Protein AF-A0A955TPC7-F1 (afdb_monomer_lite)

Secondary structure (DSSP, 8-state):
-EEEEEEE-SS-EEEEEEE-----SSS----EEEEEEEEE-TTEEEEEEEEETTTEEPPPEEEEE-SHHHHHHHHHHHHHHHHHHHHHT------

Sequence (95 aa):
MRILVLNSGSSSLKFQLTEYPSATLGDQADSTTIVQGIVTDIGKEASLKIRVPPDSLSPSTRSDIQNHGQAVAWIWEILGRCVSQQANGVLPLEA

Foldseek 3Di:
DKDKDWDDDPFKIKIWIWDDDDDDDDDCPDIHTQKIWMWGRALHFIWIWMDGPDDDTDDIDTDNHRDVVSVVVVVVVVVVVSVVCVVVVDDDPDD

Radius of gyration: 14.73 Å; chains: 1; bounding box: 43×22×36 Å

pLDDT: mean 82.7, std 17.71, range [40.12, 98.12]

Structure (mmCIF, N/CA/C/O backbone):
data_AF-A0A955TPC7-F1
#
_entry.id   AF-A0A955TPC7-F1
#
loop_
_atom_site.group_PDB
_atom_site.id
_atom_site.type_symbol
_atom_site.label_atom_id
_atom_site.label_alt_id
_atom_site.label_comp_id
_atom_site.label_asym_id
_atom_site.label_entity_id
_atom_site.label_seq_id
_atom_site.pdbx_PDB_ins_code
_atom_site.Cartn_x
_atom_site.Cartn_y
_atom_site.Cartn_z
_atom_site.occupancy
_atom_site.B_iso_or_equiv
_atom_site.auth_seq_id
_atom_site.auth_comp_id
_atom_site.auth_asym_id
_atom_site.auth_atom_id
_atom_site.pdbx_PDB_model_num
ATOM 1 N N . MET A 1 1 ? 13.449 -7.310 -13.091 1.00 88.88 1 MET A N 1
ATOM 2 C CA . MET A 1 1 ? 12.868 -7.921 -11.867 1.00 88.88 1 MET A CA 1
ATOM 3 C C . MET A 1 1 ? 11.982 -6.898 -11.165 1.00 88.88 1 MET A C 1
ATOM 5 O O . MET A 1 1 ? 12.305 -5.724 -11.223 1.00 88.88 1 MET A O 1
ATOM 9 N N . ARG A 1 2 ? 10.894 -7.300 -10.495 1.00 90.62 2 ARG A N 1
ATOM 10 C CA . ARG A 1 2 ? 10.070 -6.385 -9.681 1.00 90.62 2 ARG A CA 1
ATOM 11 C C . ARG A 1 2 ? 10.093 -6.810 -8.220 1.00 90.62 2 ARG A C 1
ATOM 13 O O . ARG A 1 2 ? 9.969 -7.999 -7.941 1.00 90.62 2 ARG A O 1
ATOM 20 N N . ILE A 1 3 ? 10.254 -5.850 -7.316 1.00 92.69 3 ILE A N 1
ATOM 21 C CA . ILE A 1 3 ? 10.307 -6.076 -5.869 1.00 92.69 3 ILE A CA 1
ATOM 22 C C . ILE A 1 3 ? 9.204 -5.255 -5.202 1.00 92.69 3 ILE A C 1
ATOM 24 O O . ILE A 1 3 ? 9.140 -4.041 -5.393 1.00 92.69 3 ILE A O 1
ATOM 28 N N . LEU A 1 4 ? 8.355 -5.919 -4.414 1.00 95.31 4 LEU A N 1
ATOM 29 C CA . LEU A 1 4 ? 7.376 -5.277 -3.537 1.00 95.31 4 LEU A CA 1
ATOM 30 C C . LEU A 1 4 ? 7.949 -5.1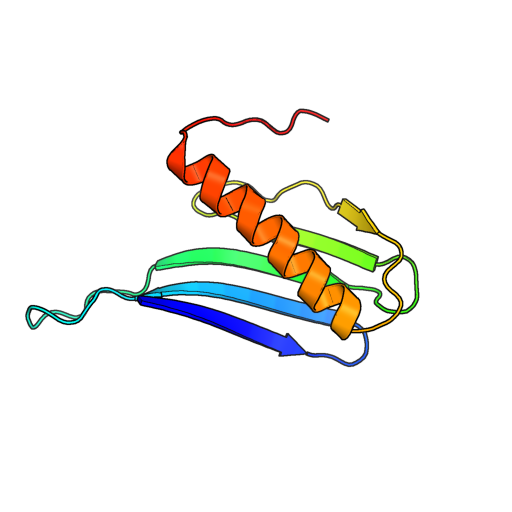93 -2.120 1.00 95.31 4 LEU A C 1
ATOM 32 O O . LEU A 1 4 ? 8.227 -6.215 -1.496 1.00 95.31 4 LEU A O 1
ATOM 36 N N . VAL A 1 5 ? 8.096 -3.977 -1.609 1.00 96.12 5 VAL A N 1
ATOM 37 C CA . VAL A 1 5 ? 8.510 -3.706 -0.231 1.00 96.12 5 VAL A CA 1
ATOM 38 C C . VAL A 1 5 ? 7.275 -3.372 0.593 1.00 96.12 5 VAL A C 1
ATOM 40 O O . VAL A 1 5 ? 6.471 -2.535 0.185 1.00 96.12 5 VAL A O 1
ATOM 43 N N . LEU A 1 6 ? 7.145 -4.001 1.761 1.00 97.50 6 LEU A N 1
ATOM 44 C CA . LEU A 1 6 ? 6.080 -3.753 2.731 1.00 97.50 6 LEU A CA 1
ATOM 45 C C . LEU A 1 6 ? 6.691 -3.286 4.055 1.00 97.50 6 LEU A C 1
ATOM 47 O O . LEU A 1 6 ? 7.604 -3.920 4.580 1.00 97.50 6 LEU A O 1
ATOM 51 N N . ASN A 1 7 ? 6.169 -2.195 4.611 1.00 98.06 7 ASN A N 1
ATOM 52 C CA . ASN A 1 7 ? 6.512 -1.720 5.949 1.00 98.06 7 ASN A CA 1
ATOM 53 C C . ASN A 1 7 ? 5.241 -1.680 6.801 1.00 98.06 7 ASN A C 1
ATOM 55 O O . ASN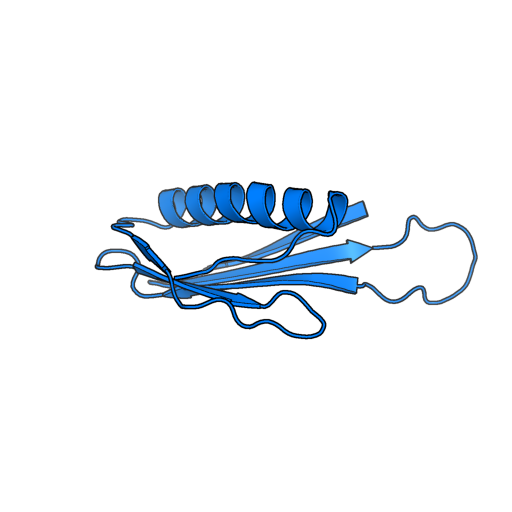 A 1 7 ? 4.347 -0.859 6.574 1.00 98.06 7 ASN A O 1
ATOM 59 N N . SER A 1 8 ? 5.170 -2.608 7.754 1.00 97.56 8 SER A N 1
ATOM 60 C CA . SER A 1 8 ? 4.007 -2.835 8.604 1.00 97.56 8 SER A CA 1
ATOM 61 C C . SER A 1 8 ? 4.139 -2.077 9.923 1.00 97.56 8 SER A C 1
ATOM 63 O O . SER A 1 8 ? 4.992 -2.399 10.747 1.00 97.56 8 SER A O 1
ATOM 65 N N . GLY A 1 9 ? 3.263 -1.095 10.137 1.00 96.69 9 GLY A N 1
ATOM 66 C CA . GLY A 1 9 ? 3.034 -0.470 11.439 1.00 96.69 9 GLY A CA 1
ATOM 67 C C . GLY A 1 9 ? 1.957 -1.207 12.243 1.00 96.69 9 GLY A C 1
ATOM 68 O O . GLY A 1 9 ? 1.402 -2.204 11.786 1.00 96.69 9 GLY A O 1
ATOM 69 N N . SER A 1 10 ? 1.607 -0.694 13.426 1.00 95.12 10 SER A N 1
ATOM 70 C CA . SER A 1 10 ? 0.566 -1.288 14.287 1.00 95.12 10 SER A CA 1
ATOM 71 C C . SER A 1 10 ? -0.848 -1.201 13.694 1.00 95.12 10 SER A C 1
ATOM 73 O O . SER A 1 10 ? -1.634 -2.124 13.865 1.00 95.12 10 SER A O 1
ATOM 75 N N . SER A 1 11 ? -1.162 -0.124 12.971 1.00 96.44 11 SER A N 1
ATOM 76 C CA . SER A 1 11 ? -2.463 0.108 12.311 1.00 96.44 11 SER A CA 1
ATOM 77 C C . SER A 1 11 ? -2.324 0.659 10.886 1.00 96.44 11 SER A C 1
ATOM 79 O O . SER A 1 11 ? -3.246 1.262 10.336 1.00 96.44 11 SER A O 1
ATOM 81 N N . SER A 1 12 ? -1.143 0.494 10.287 1.00 97.50 12 SER A N 1
ATOM 82 C CA . SER A 1 12 ? -0.857 0.956 8.930 1.00 97.50 12 SER A CA 1
ATOM 83 C C . SER A 1 12 ? 0.055 -0.006 8.184 1.00 97.50 12 SER A C 1
ATOM 85 O O . SER A 1 12 ? 0.787 -0.788 8.793 1.00 97.50 12 SER A O 1
ATOM 87 N N . LEU A 1 13 ? 0.026 0.078 6.858 1.00 98.12 13 LEU A N 1
ATOM 88 C CA . LEU A 1 13 ? 0.876 -0.697 5.967 1.00 98.12 13 LEU A CA 1
ATOM 89 C C . LEU A 1 13 ? 1.307 0.183 4.793 1.00 98.12 13 LEU A C 1
ATOM 91 O O . LEU A 1 13 ? 0.493 0.547 3.946 1.00 98.12 13 LEU A O 1
ATOM 95 N N . LYS A 1 14 ? 2.589 0.550 4.753 1.00 98.06 14 LYS A N 1
ATOM 96 C CA . LYS A 1 14 ? 3.190 1.247 3.609 1.00 98.06 14 LYS A CA 1
ATOM 97 C C . LYS A 1 14 ? 3.697 0.220 2.610 1.00 98.06 14 LYS A C 1
ATOM 99 O O . LYS A 1 14 ? 4.219 -0.819 3.015 1.00 98.06 14 LYS A O 1
ATOM 104 N N . PHE A 1 15 ? 3.597 0.534 1.326 1.00 96.88 15 PHE A N 1
ATOM 105 C CA . PHE A 1 15 ? 4.090 -0.340 0.272 1.00 96.88 15 PHE A CA 1
ATOM 106 C C . PHE A 1 15 ? 4.719 0.432 -0.883 1.00 96.88 15 PHE A C 1
ATOM 108 O O . PHE A 1 15 ? 4.337 1.567 -1.170 1.00 96.88 15 PHE A O 1
ATOM 115 N N . GLN A 1 16 ? 5.671 -0.210 -1.555 1.00 95.50 16 GLN A N 1
ATOM 116 C CA . GLN A 1 16 ? 6.318 0.299 -2.759 1.00 95.50 16 GLN A CA 1
ATOM 117 C C . GLN A 1 16 ? 6.678 -0.865 -3.683 1.00 95.50 16 GLN A C 1
ATOM 119 O O . GLN A 1 16 ? 7.345 -1.807 -3.261 1.00 95.50 16 GLN A O 1
ATOM 124 N N . LEU A 1 17 ? 6.250 -0.792 -4.941 1.00 94.69 17 LEU A N 1
ATOM 125 C CA . LEU A 1 17 ? 6.650 -1.705 -6.004 1.00 94.69 17 LEU A CA 1
ATOM 126 C C . LEU A 1 17 ? 7.697 -1.016 -6.881 1.00 94.69 17 LEU A C 1
ATOM 128 O O . LEU A 1 17 ? 7.426 0.025 -7.484 1.00 94.69 17 LEU A O 1
ATOM 132 N N . THR A 1 18 ? 8.874 -1.621 -6.975 1.00 92.62 18 THR A N 1
ATOM 133 C CA . THR A 1 18 ? 10.013 -1.083 -7.720 1.00 92.62 18 THR A CA 1
ATOM 134 C C . THR A 1 18 ? 10.469 -2.072 -8.785 1.00 92.62 18 THR A C 1
ATOM 136 O O . THR A 1 18 ? 10.607 -3.270 -8.526 1.00 92.62 18 THR A O 1
ATOM 139 N N . GLU A 1 19 ? 10.703 -1.569 -9.994 1.00 90.94 19 GLU A N 1
ATOM 140 C CA . GLU A 1 19 ? 11.343 -2.300 -11.078 1.00 90.94 19 GLU A CA 1
ATOM 141 C C . GLU A 1 19 ? 12.856 -2.125 -10.999 1.00 90.94 19 GLU A C 1
ATOM 143 O O . GLU A 1 19 ? 13.373 -1.011 -10.930 1.00 90.94 19 GLU A O 1
ATOM 148 N N . TYR A 1 20 ? 13.554 -3.252 -11.013 1.00 87.62 20 TYR A N 1
ATOM 149 C CA . TYR A 1 20 ? 14.996 -3.327 -11.130 1.00 87.62 20 TYR A CA 1
ATOM 150 C C . TYR A 1 20 ? 15.346 -3.872 -12.515 1.00 87.62 20 TYR A C 1
ATOM 152 O O . TYR A 1 20 ? 14.818 -4.927 -12.905 1.00 87.62 20 TYR A O 1
ATOM 160 N N . PRO A 1 21 ? 16.239 -3.205 -13.252 1.00 82.31 21 PRO A N 1
ATOM 161 C CA . PRO A 1 21 ? 16.726 -3.703 -14.528 1.00 82.31 21 PRO A CA 1
ATOM 162 C C . PRO A 1 21 ? 17.420 -5.055 -14.328 1.00 82.31 21 PRO A C 1
ATOM 164 O O . PRO A 1 21 ? 18.131 -5.280 -13.347 1.00 82.31 21 PRO A O 1
ATOM 167 N N . SER A 1 22 ? 17.169 -6.000 -15.236 1.00 70.25 22 SER A N 1
ATOM 168 C CA . SER A 1 22 ? 17.890 -7.273 -15.236 1.00 70.25 22 SER A CA 1
ATOM 169 C C . SER A 1 22 ? 19.337 -6.983 -15.623 1.00 70.25 22 SER A C 1
ATOM 171 O O . SER A 1 22 ? 19.579 -6.471 -16.713 1.00 70.25 22 SER A O 1
ATOM 173 N N . ALA A 1 23 ? 20.273 -7.254 -14.712 1.00 65.38 23 ALA A N 1
ATOM 174 C CA . ALA A 1 23 ? 21.683 -6.916 -14.851 1.00 65.38 23 ALA A CA 1
ATOM 175 C C . ALA A 1 23 ? 22.285 -7.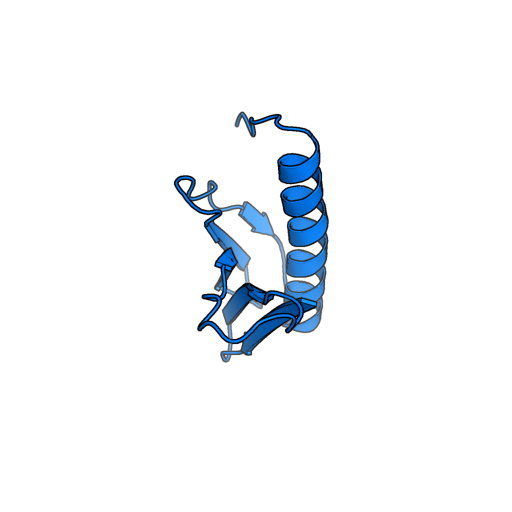516 -16.131 1.00 65.38 23 ALA A C 1
ATOM 177 O O . ALA A 1 23 ? 22.728 -8.660 -16.170 1.00 65.38 23 ALA A O 1
ATOM 178 N N . THR A 1 24 ? 22.319 -6.699 -17.173 1.00 55.91 24 THR A N 1
ATOM 179 C CA . THR A 1 24 ? 23.151 -6.886 -18.350 1.00 55.91 24 THR A CA 1
ATOM 180 C C . THR A 1 24 ? 23.678 -5.502 -18.666 1.00 55.91 24 THR A C 1
ATOM 182 O O . THR A 1 24 ? 22.899 -4.629 -19.025 1.00 55.91 24 THR A O 1
ATOM 185 N N . LEU A 1 25 ? 24.992 -5.344 -18.495 1.00 49.06 25 LEU A N 1
ATOM 186 C CA . LEU A 1 25 ? 25.801 -4.145 -18.737 1.00 49.06 25 LEU A CA 1
ATOM 187 C C . LEU A 1 25 ? 25.831 -3.140 -17.579 1.00 49.06 25 LEU A C 1
ATOM 189 O O . LEU A 1 25 ? 25.045 -2.209 -17.528 1.00 49.06 25 LEU A O 1
ATOM 193 N N . GLY A 1 26 ? 26.785 -3.356 -16.666 1.00 51.78 26 GLY A N 1
ATOM 194 C CA . GLY A 1 26 ? 27.925 -2.450 -16.430 1.00 51.78 26 GLY A CA 1
ATOM 195 C C . GLY A 1 26 ? 27.698 -1.003 -15.986 1.00 51.78 26 GLY A C 1
ATOM 196 O O . GLY A 1 26 ? 28.680 -0.348 -15.657 1.00 51.78 26 GLY A O 1
ATOM 197 N N . ASP A 1 27 ? 26.467 -0.522 -15.941 1.00 52.75 27 ASP A N 1
ATOM 198 C CA . ASP A 1 27 ? 26.121 0.847 -15.592 1.00 52.75 27 ASP A CA 1
ATOM 199 C C . ASP A 1 27 ? 25.096 0.816 -14.458 1.00 52.75 27 ASP A C 1
ATOM 201 O O . ASP A 1 27 ? 24.303 -0.127 -14.358 1.00 52.75 27 ASP A O 1
ATOM 205 N N . GLN A 1 28 ? 25.143 1.797 -13.556 1.00 56.34 28 GLN A N 1
ATOM 206 C CA . GLN A 1 28 ? 24.161 1.946 -12.478 1.00 56.34 28 GLN A CA 1
ATOM 207 C C . GLN A 1 28 ? 22.778 2.181 -13.086 1.00 56.34 28 GLN A C 1
ATOM 209 O O . GLN A 1 28 ? 22.348 3.309 -13.295 1.00 56.34 28 GLN A O 1
ATOM 214 N N . ALA A 1 29 ? 22.082 1.107 -13.424 1.00 60.44 29 ALA A N 1
ATOM 215 C CA . ALA A 1 29 ? 20.744 1.208 -13.950 1.00 60.44 29 ALA A CA 1
ATOM 216 C C . ALA A 1 29 ? 19.805 1.437 -12.754 1.00 60.44 29 ALA A C 1
ATOM 218 O O . ALA A 1 29 ? 19.559 0.534 -11.946 1.00 60.44 29 ALA A O 1
ATOM 219 N N . ASP A 1 30 ? 19.367 2.689 -12.613 1.00 76.44 30 ASP A N 1
ATOM 220 C CA . ASP A 1 30 ? 18.546 3.158 -11.502 1.00 76.44 30 ASP A CA 1
ATOM 221 C C . ASP A 1 30 ? 17.230 2.381 -11.416 1.00 76.44 30 ASP A C 1
ATOM 223 O O . ASP A 1 30 ? 16.569 2.070 -12.413 1.00 76.44 30 ASP A O 1
ATOM 227 N N . SER A 1 31 ? 16.837 2.050 -10.189 1.00 85.19 31 SER A N 1
ATOM 228 C CA . SER A 1 31 ? 15.565 1.389 -9.948 1.00 85.19 31 SER A CA 1
ATOM 229 C C . SER A 1 31 ? 14.412 2.375 -10.150 1.00 85.19 31 SER A C 1
ATOM 231 O O . SER A 1 31 ? 14.480 3.539 -9.760 1.00 85.19 31 SER A O 1
ATOM 233 N N . THR A 1 32 ? 13.330 1.913 -10.774 1.00 88.88 32 THR A N 1
ATOM 234 C CA . THR A 1 32 ? 12.165 2.759 -11.068 1.00 88.88 32 THR A CA 1
ATOM 235 C C . THR A 1 32 ? 10.997 2.366 -10.177 1.00 88.88 32 THR A C 1
ATOM 237 O O . THR A 1 32 ? 10.537 1.224 -10.196 1.00 88.88 32 THR A O 1
ATOM 240 N N . THR A 1 33 ? 10.485 3.305 -9.381 1.00 90.75 33 THR A N 1
ATOM 241 C CA . THR A 1 33 ? 9.248 3.084 -8.621 1.00 90.75 33 THR A CA 1
ATOM 242 C C . THR A 1 33 ? 8.055 3.056 -9.570 1.00 90.75 33 THR A C 1
ATOM 244 O O . THR A 1 33 ? 7.762 4.048 -10.231 1.00 90.75 33 THR A O 1
ATOM 247 N N . ILE A 1 34 ? 7.348 1.927 -9.601 1.00 91.50 34 ILE A N 1
ATOM 248 C CA . ILE A 1 34 ? 6.131 1.737 -10.399 1.00 91.50 34 ILE A CA 1
ATOM 249 C C . ILE A 1 34 ? 4.932 2.331 -9.656 1.00 91.50 34 ILE A C 1
ATOM 251 O O . ILE A 1 34 ? 4.122 3.056 -10.222 1.00 91.50 34 ILE A O 1
ATOM 255 N N . VAL A 1 35 ? 4.810 2.014 -8.367 1.00 92.62 35 VAL A N 1
ATOM 256 C CA . VAL A 1 35 ? 3.682 2.436 -7.534 1.00 92.62 35 VAL A CA 1
ATOM 257 C C . VAL A 1 35 ? 4.074 2.393 -6.067 1.00 92.62 35 VAL A C 1
ATOM 259 O O . VAL A 1 35 ? 4.835 1.529 -5.634 1.00 92.62 35 VAL A O 1
ATOM 262 N N . GLN A 1 36 ? 3.544 3.326 -5.291 1.00 94.31 36 GLN A N 1
ATOM 263 C CA . GLN A 1 36 ? 3.713 3.355 -3.845 1.00 94.31 36 GLN A CA 1
ATOM 264 C C . GLN A 1 36 ? 2.423 3.792 -3.166 1.00 94.31 36 GLN A C 1
ATOM 266 O O . GLN A 1 36 ? 1.598 4.482 -3.764 1.00 94.31 36 GLN A O 1
ATOM 271 N N . GLY A 1 37 ? 2.257 3.435 -1.901 1.00 94.75 37 GLY A N 1
ATOM 272 C CA . GLY A 1 37 ? 1.069 3.819 -1.165 1.00 94.75 37 GLY A CA 1
ATOM 273 C C . GLY A 1 37 ? 1.118 3.483 0.312 1.00 94.75 37 GLY A C 1
ATOM 274 O O . GLY A 1 37 ? 2.115 2.994 0.850 1.00 94.75 37 GLY A O 1
ATOM 275 N N . ILE A 1 38 ? 0.012 3.793 0.974 1.00 96.94 38 ILE A N 1
ATOM 276 C CA . ILE A 1 38 ? -0.193 3.528 2.390 1.00 96.94 38 ILE A CA 1
ATOM 277 C C . ILE A 1 38 ? -1.651 3.169 2.651 1.00 96.94 38 ILE A C 1
ATOM 279 O O . ILE A 1 38 ? -2.554 3.878 2.208 1.00 96.94 38 ILE A O 1
ATOM 283 N N . VAL A 1 39 ? -1.851 2.090 3.403 1.00 97.19 39 VAL A N 1
ATOM 284 C CA . VAL A 1 39 ? -3.104 1.781 4.092 1.00 97.19 39 VAL A CA 1
ATOM 285 C C . VAL A 1 39 ? -2.996 2.327 5.515 1.00 97.19 39 VAL A C 1
ATOM 287 O O . VAL A 1 39 ? -2.031 2.014 6.218 1.00 97.19 39 VAL A O 1
ATOM 290 N N . THR A 1 40 ? -3.953 3.143 5.945 1.00 97.44 40 THR A N 1
ATOM 291 C CA . THR A 1 40 ? -4.090 3.620 7.331 1.00 97.44 40 THR A CA 1
ATOM 292 C C . THR A 1 40 ? -5.382 3.111 7.948 1.00 97.44 40 THR A C 1
ATOM 294 O O . THR A 1 40 ? -6.260 2.636 7.234 1.00 97.44 40 THR A O 1
ATOM 297 N N . ASP A 1 41 ? -5.490 3.219 9.273 1.00 96.81 41 ASP A N 1
ATOM 298 C CA . ASP A 1 41 ? -6.715 2.934 10.029 1.00 96.81 41 ASP A CA 1
ATOM 299 C C . ASP A 1 41 ? -7.199 1.473 9.915 1.00 96.81 41 ASP A C 1
ATOM 301 O O . ASP A 1 41 ? -8.393 1.186 9.969 1.00 96.81 41 ASP A O 1
ATOM 305 N N . ILE A 1 42 ? -6.251 0.531 9.811 1.00 97.12 42 ILE A N 1
ATOM 306 C CA . ILE A 1 42 ? -6.521 -0.917 9.860 1.00 97.12 42 ILE A CA 1
ATOM 307 C C . ILE A 1 42 ? -7.157 -1.275 11.214 1.00 97.12 42 ILE A C 1
ATOM 309 O O . ILE A 1 42 ? -6.687 -0.823 12.262 1.00 97.12 42 ILE A O 1
ATOM 313 N N . GLY A 1 43 ? -8.208 -2.098 11.191 1.00 94.88 43 GLY A N 1
ATOM 314 C CA . GLY A 1 43 ? -9.041 -2.422 12.356 1.00 94.88 43 GLY A CA 1
ATOM 315 C C . GLY A 1 43 ? -10.191 -1.433 12.587 1.00 94.88 43 GLY A C 1
ATOM 316 O O . GLY A 1 43 ? -10.896 -1.532 13.589 1.00 94.88 43 GLY A O 1
ATOM 317 N N . LYS A 1 44 ? -10.356 -0.453 11.690 1.00 92.38 44 LYS A N 1
ATOM 318 C CA . LYS A 1 44 ? -11.453 0.524 11.652 1.00 92.38 44 LYS A CA 1
ATOM 319 C C . LYS A 1 44 ? -11.926 0.667 10.196 1.00 92.38 44 LYS A C 1
ATOM 321 O O . LYS A 1 44 ? -11.986 -0.312 9.462 1.00 92.38 44 LYS A O 1
ATOM 326 N N . GLU A 1 45 ? -12.236 1.887 9.766 1.00 93.06 45 GLU A N 1
ATOM 327 C CA . GLU A 1 45 ? -12.456 2.230 8.363 1.00 93.06 45 GLU A CA 1
ATOM 328 C C . GLU A 1 45 ? -11.109 2.540 7.704 1.00 93.06 45 GLU A C 1
ATOM 330 O O . GLU A 1 45 ? -10.592 3.656 7.809 1.00 93.06 45 GLU A O 1
ATOM 335 N N . ALA A 1 46 ? -10.517 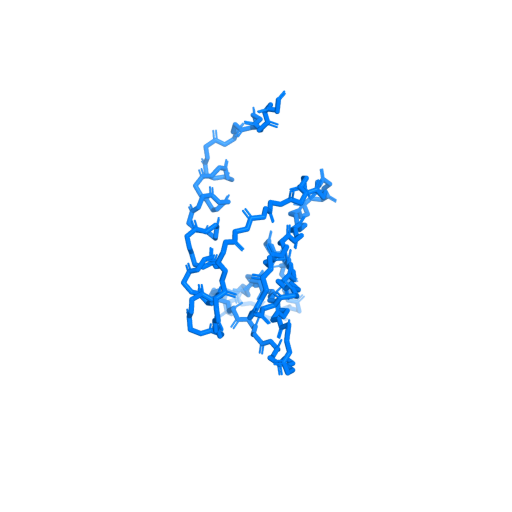1.540 7.054 1.00 96.06 46 ALA A N 1
ATOM 336 C CA . ALA A 1 46 ? -9.196 1.697 6.478 1.00 96.06 46 ALA A CA 1
ATOM 337 C C . ALA A 1 46 ? -9.230 2.599 5.244 1.00 96.06 46 ALA A C 1
ATOM 339 O O . ALA A 1 46 ? -10.145 2.537 4.420 1.00 96.06 46 ALA A O 1
ATOM 340 N N . SER A 1 47 ? -8.191 3.415 5.096 1.00 96.31 47 SER A N 1
ATOM 341 C CA . SER A 1 47 ? -8.032 4.349 3.986 1.00 96.31 47 SER A CA 1
ATOM 342 C C . SER A 1 47 ? -6.764 4.036 3.218 1.00 96.31 47 SER A C 1
ATOM 344 O O . SER A 1 47 ? -5.708 3.809 3.806 1.00 96.31 47 SER A O 1
ATOM 346 N N . LEU A 1 48 ? -6.860 4.048 1.897 1.00 94.75 48 LEU A N 1
ATOM 347 C CA . LEU A 1 48 ? -5.752 3.779 1.005 1.00 94.75 48 LEU A CA 1
ATOM 348 C C . LEU A 1 48 ? -5.433 5.004 0.168 1.00 94.75 48 LEU A C 1
ATOM 350 O O . LEU A 1 48 ? -6.290 5.528 -0.541 1.00 94.75 48 LEU A O 1
ATOM 354 N N . LYS A 1 49 ? -4.168 5.417 0.209 1.00 93.81 49 LYS A N 1
ATOM 355 C CA . LYS A 1 49 ? -3.604 6.444 -0.669 1.00 93.81 49 LYS A CA 1
ATOM 356 C C . LYS A 1 49 ? -2.526 5.825 -1.538 1.00 93.81 49 LYS A C 1
ATOM 358 O O . LYS A 1 49 ? -1.623 5.169 -1.018 1.00 93.81 49 LYS A O 1
ATOM 363 N N . ILE A 1 50 ? -2.612 6.062 -2.842 1.00 92.31 50 ILE A N 1
ATOM 364 C CA . ILE A 1 50 ? -1.682 5.526 -3.838 1.00 92.31 50 ILE A CA 1
ATOM 365 C C . ILE A 1 50 ? -1.102 6.672 -4.644 1.00 92.31 50 ILE A C 1
ATOM 367 O O . ILE A 1 50 ? -1.781 7.659 -4.924 1.00 92.31 50 ILE A O 1
ATOM 371 N N . ARG A 1 51 ? 0.163 6.520 -5.017 1.00 90.19 51 ARG A N 1
ATOM 372 C CA . ARG A 1 51 ? 0.845 7.362 -5.982 1.00 90.19 51 ARG A CA 1
ATOM 373 C C . ARG A 1 51 ? 1.449 6.495 -7.079 1.00 90.19 51 ARG A C 1
ATOM 375 O O . ARG A 1 51 ? 2.257 5.610 -6.787 1.00 90.19 51 ARG A O 1
ATOM 382 N N . VAL A 1 52 ? 1.095 6.804 -8.322 1.00 88.06 52 VAL A N 1
ATOM 383 C CA . VAL A 1 52 ? 1.721 6.249 -9.528 1.00 88.06 52 VAL A CA 1
ATOM 384 C C . VAL A 1 52 ? 2.523 7.376 -10.191 1.00 88.06 52 VAL A C 1
ATOM 386 O O . VAL A 1 52 ? 1.934 8.393 -10.565 1.00 88.06 52 VAL A O 1
ATOM 389 N N . PRO A 1 53 ? 3.861 7.277 -10.278 1.00 83.31 53 PRO A N 1
ATOM 390 C CA . PRO A 1 53 ? 4.674 8.258 -10.994 1.00 83.31 53 PRO A CA 1
ATOM 391 C C . PRO A 1 53 ? 4.353 8.293 -12.505 1.00 83.31 53 PRO A C 1
ATOM 393 O O . PRO A 1 53 ? 3.985 7.260 -13.063 1.00 83.31 53 PRO A O 1
ATOM 396 N N . PRO A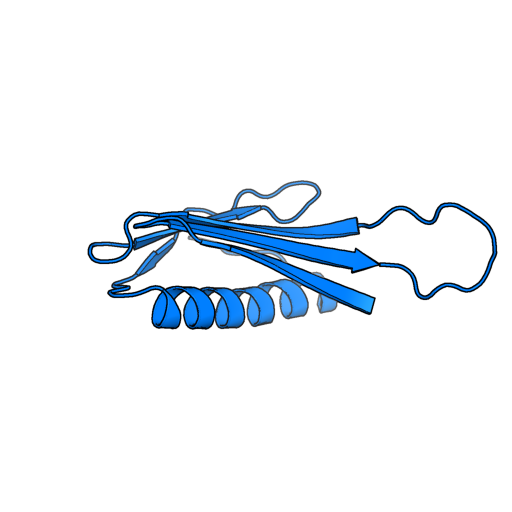 1 54 ? 4.532 9.438 -13.195 1.00 70.50 54 PRO A N 1
ATOM 397 C CA . PRO A 1 54 ? 5.056 10.703 -12.673 1.00 70.50 54 PRO A CA 1
ATOM 398 C C . PRO A 1 54 ? 4.032 11.550 -11.902 1.00 70.50 54 PRO A C 1
ATOM 400 O O . PRO A 1 54 ? 4.436 12.242 -10.973 1.00 70.50 54 PRO A O 1
ATOM 403 N N . ASP A 1 55 ? 2.733 11.465 -12.199 1.00 66.50 55 ASP A N 1
ATOM 404 C CA . ASP A 1 55 ? 1.750 12.364 -11.581 1.00 66.50 55 ASP A CA 1
ATOM 405 C C . ASP A 1 55 ? 0.336 11.780 -11.517 1.00 66.50 55 ASP A C 1
ATOM 407 O O . ASP A 1 55 ? -0.544 12.084 -12.317 1.00 66.50 55 ASP A O 1
ATOM 411 N N . SER A 1 56 ? 0.079 10.957 -10.505 1.00 64.00 56 SER A N 1
ATOM 412 C CA . SER A 1 56 ? -1.257 10.931 -9.909 1.00 64.00 56 SER A CA 1
ATOM 413 C C . SER A 1 56 ? -1.207 10.402 -8.482 1.00 64.00 56 SER A C 1
ATOM 415 O O . SER A 1 56 ? -0.838 9.253 -8.227 1.00 64.00 56 SER A O 1
ATOM 417 N N . LEU A 1 57 ? -1.580 11.260 -7.528 1.00 71.88 57 LEU A N 1
ATOM 418 C CA . LEU A 1 57 ? -2.170 10.780 -6.285 1.00 71.88 57 LEU A CA 1
ATOM 419 C C . LEU A 1 57 ? -3.594 10.346 -6.623 1.00 71.88 57 LEU A C 1
ATOM 421 O O . LEU A 1 57 ? -4.405 11.168 -7.047 1.00 71.88 57 LEU A O 1
ATOM 425 N N . SER A 1 58 ? -3.897 9.067 -6.447 1.00 74.69 58 SER A N 1
ATOM 426 C CA . SER A 1 58 ? -5.269 8.590 -6.592 1.00 74.69 58 SER A CA 1
ATOM 427 C C . SER A 1 58 ? -6.120 9.106 -5.424 1.00 74.69 58 SER A C 1
ATOM 429 O O . SER A 1 58 ? -5.607 9.218 -4.301 1.00 74.69 58 SER A O 1
ATOM 431 N N . PRO A 1 59 ? -7.414 9.403 -5.648 1.00 72.75 59 PRO A N 1
ATOM 432 C CA . PRO A 1 59 ? -8.333 9.700 -4.558 1.00 72.75 59 PRO A CA 1
ATOM 433 C C . PRO A 1 59 ? -8.316 8.557 -3.540 1.00 72.75 59 PRO A C 1
ATOM 435 O O . PRO A 1 59 ? -8.184 7.381 -3.892 1.00 72.75 59 PRO A O 1
ATOM 438 N N . SER A 1 60 ? -8.407 8.909 -2.257 1.00 81.62 60 SER A N 1
ATOM 439 C CA . SER A 1 60 ? -8.328 7.906 -1.203 1.00 81.62 60 SER A CA 1
ATOM 440 C C . SER A 1 60 ? -9.532 6.979 -1.273 1.00 81.62 60 SER A C 1
ATOM 442 O O . SER A 1 60 ? -10.666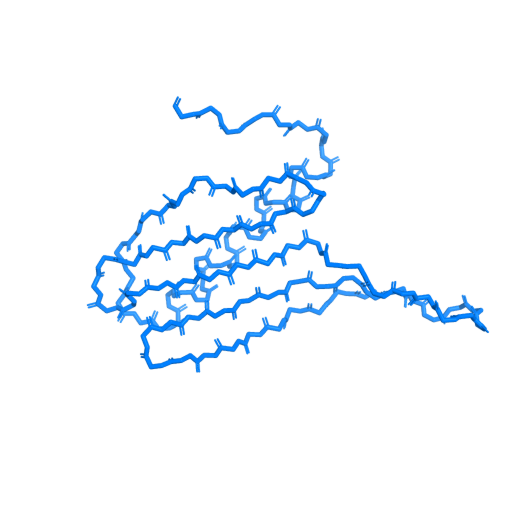 7.445 -1.170 1.00 81.62 60 SER A O 1
ATOM 444 N N . THR A 1 61 ? -9.285 5.681 -1.402 1.00 88.75 61 THR A N 1
ATOM 445 C CA . THR A 1 61 ? -10.346 4.670 -1.343 1.00 88.75 61 THR A CA 1
ATOM 446 C C . THR A 1 61 ? -10.478 4.175 0.089 1.00 88.75 61 THR A C 1
ATOM 448 O O . THR A 1 61 ? -9.474 4.068 0.795 1.00 88.75 61 THR A O 1
ATOM 451 N N . ARG A 1 62 ? -11.702 3.885 0.531 1.00 91.88 62 ARG A N 1
ATOM 452 C CA . ARG A 1 62 ? -11.965 3.331 1.862 1.00 91.88 62 ARG A CA 1
ATOM 453 C C . ARG A 1 62 ? -12.497 1.913 1.756 1.00 91.88 62 ARG A C 1
ATOM 455 O O . ARG A 1 62 ? -13.224 1.607 0.815 1.00 91.88 62 ARG A O 1
ATOM 462 N N . SER A 1 63 ? -12.130 1.068 2.708 1.00 92.00 63 SER A N 1
ATOM 463 C CA . SER A 1 63 ? -12.627 -0.301 2.806 1.00 92.00 63 SER A CA 1
ATOM 464 C C . SER A 1 63 ? -12.654 -0.747 4.262 1.00 92.00 63 SER A C 1
ATOM 466 O O . SER A 1 63 ? -11.852 -0.291 5.079 1.00 92.00 63 SER A O 1
ATOM 468 N N . ASP A 1 64 ? -13.561 -1.665 4.579 1.00 95.12 64 ASP A N 1
ATOM 469 C CA . ASP A 1 64 ? -13.580 -2.335 5.874 1.00 95.12 64 ASP A CA 1
ATOM 470 C C . ASP A 1 64 ? -12.451 -3.379 5.919 1.00 95.12 64 ASP A C 1
ATOM 472 O O . ASP A 1 64 ? -12.547 -4.445 5.310 1.00 95.12 64 ASP A O 1
ATOM 476 N N . ILE A 1 65 ? -11.331 -3.026 6.556 1.00 96.50 65 ILE A N 1
ATOM 477 C CA . ILE A 1 65 ? -10.125 -3.858 6.648 1.00 96.50 65 ILE A CA 1
ATOM 478 C C . ILE A 1 65 ? -9.776 -4.026 8.120 1.00 96.50 65 ILE A C 1
ATOM 480 O O . ILE A 1 65 ? -9.314 -3.099 8.786 1.00 96.50 65 ILE A O 1
ATOM 484 N N . GLN A 1 66 ? -9.951 -5.243 8.616 1.00 95.88 66 GLN A N 1
ATOM 485 C CA . GLN A 1 66 ? -9.856 -5.575 10.035 1.00 95.88 66 GLN A CA 1
ATOM 486 C C . GLN A 1 66 ? -8.439 -5.968 10.470 1.00 95.88 66 GLN A C 1
ATOM 488 O O . GLN A 1 66 ? -8.111 -5.900 11.651 1.00 95.88 66 GLN A O 1
ATOM 493 N N . ASN A 1 67 ? -7.583 -6.397 9.537 1.00 97.06 67 ASN A N 1
ATOM 494 C CA . ASN A 1 67 ? -6.224 -6.847 9.845 1.00 97.06 67 ASN A CA 1
ATOM 495 C C . ASN A 1 67 ? -5.248 -6.660 8.672 1.00 97.06 67 ASN A C 1
ATOM 497 O O . ASN A 1 67 ? -5.641 -6.405 7.533 1.00 97.06 67 ASN A O 1
ATOM 501 N N . HIS A 1 68 ? -3.952 -6.825 8.946 1.00 97.44 68 HIS A N 1
ATOM 502 C CA . HIS A 1 68 ? -2.888 -6.670 7.949 1.00 97.44 68 HIS A CA 1
ATOM 503 C C . HIS A 1 68 ? -2.946 -7.684 6.811 1.00 97.44 68 HIS A C 1
ATOM 505 O O . HIS A 1 68 ? -2.559 -7.346 5.699 1.00 97.44 68 HIS A O 1
ATOM 511 N N . GLY A 1 69 ? -3.446 -8.899 7.050 1.00 97.44 69 GLY A N 1
ATOM 512 C CA . GLY A 1 69 ? -3.614 -9.893 5.987 1.00 97.44 69 GLY A CA 1
ATOM 513 C C . GLY A 1 69 ? -4.593 -9.407 4.916 1.00 97.44 69 GLY A C 1
ATOM 514 O O . GLY A 1 69 ? -4.286 -9.443 3.726 1.00 97.44 69 GLY A O 1
ATOM 515 N N . GLN A 1 70 ? -5.729 -8.856 5.347 1.00 97.44 70 GLN A N 1
ATOM 516 C CA . GLN A 1 70 ? -6.697 -8.208 4.459 1.00 97.44 70 GLN A CA 1
ATOM 517 C C . GLN A 1 70 ? -6.107 -6.963 3.783 1.00 97.44 70 GLN A C 1
ATOM 519 O O . GLN A 1 70 ? -6.331 -6.755 2.594 1.00 97.44 70 GLN A O 1
ATOM 524 N N . ALA A 1 71 ? -5.298 -6.171 4.496 1.00 97.19 71 ALA A N 1
ATOM 525 C CA . ALA A 1 71 ? -4.614 -5.021 3.903 1.00 97.19 71 ALA A CA 1
ATOM 526 C C . ALA A 1 71 ? -3.645 -5.434 2.778 1.00 97.19 71 ALA A C 1
ATOM 528 O O . ALA A 1 71 ? -3.607 -4.784 1.737 1.00 97.19 71 ALA A O 1
ATOM 529 N N . VAL A 1 72 ? -2.891 -6.528 2.948 1.00 97.56 72 VAL A N 1
ATOM 530 C CA . VAL A 1 72 ? -1.999 -7.072 1.906 1.00 97.56 72 VAL A CA 1
ATOM 531 C C . VAL A 1 72 ? -2.795 -7.572 0.700 1.00 97.56 72 VAL A C 1
ATOM 533 O O . VAL A 1 72 ? -2.417 -7.273 -0.432 1.00 97.56 72 VAL A O 1
ATOM 536 N N . ALA A 1 73 ? -3.902 -8.289 0.923 1.00 96.50 73 ALA A N 1
ATOM 537 C CA . ALA A 1 73 ? -4.778 -8.738 -0.161 1.00 96.50 73 ALA A CA 1
ATOM 538 C C . ALA A 1 73 ? -5.325 -7.547 -0.965 1.00 96.50 73 ALA A C 1
ATOM 540 O O . ALA A 1 73 ? -5.229 -7.531 -2.191 1.00 96.50 73 ALA A O 1
ATOM 541 N N . TRP A 1 74 ? -5.790 -6.507 -0.268 1.00 94.44 74 TRP A N 1
ATOM 542 C CA . TRP A 1 74 ? -6.293 -5.287 -0.892 1.00 94.44 74 TRP A CA 1
ATOM 543 C C . TRP A 1 74 ? -5.218 -4.552 -1.707 1.00 94.44 74 TRP A C 1
ATOM 545 O O . TRP A 1 74 ? -5.476 -4.112 -2.829 1.00 94.44 74 TRP A O 1
ATOM 555 N N . ILE A 1 75 ? -3.983 -4.479 -1.196 1.00 94.94 75 ILE A N 1
ATOM 556 C CA . ILE A 1 75 ? -2.839 -3.950 -1.953 1.00 94.94 75 ILE A CA 1
ATOM 557 C C . ILE A 1 75 ? -2.625 -4.767 -3.230 1.00 94.94 75 ILE A C 1
ATOM 559 O O . ILE A 1 75 ? -2.475 -4.184 -4.301 1.00 94.94 75 ILE A O 1
ATOM 563 N N . TRP A 1 76 ? -2.636 -6.100 -3.147 1.00 94.56 76 TRP A N 1
ATOM 564 C CA . TRP A 1 76 ? -2.399 -6.965 -4.305 1.00 94.56 76 TRP A CA 1
ATOM 565 C C . TRP A 1 76 ? -3.444 -6.778 -5.410 1.00 94.56 76 TRP A C 1
ATOM 567 O O . TRP A 1 76 ? -3.087 -6.662 -6.585 1.00 94.56 76 TRP A O 1
ATOM 577 N N . GLU A 1 77 ? -4.722 -6.671 -5.041 1.00 92.06 77 GLU A N 1
ATOM 578 C CA . GLU A 1 77 ? -5.808 -6.376 -5.982 1.00 92.06 77 GLU A CA 1
ATOM 579 C C . GLU A 1 77 ? -5.563 -5.072 -6.743 1.00 92.06 77 GLU A C 1
ATOM 581 O O . GLU A 1 77 ? -5.768 -4.999 -7.957 1.00 92.06 77 GLU A O 1
ATOM 586 N N . ILE A 1 78 ? -5.095 -4.037 -6.045 1.00 88.69 78 ILE A N 1
ATOM 587 C CA . ILE A 1 78 ? -4.892 -2.728 -6.658 1.00 88.69 78 ILE A CA 1
ATOM 588 C C . ILE A 1 78 ? -3.630 -2.692 -7.506 1.00 88.69 78 ILE A C 1
ATOM 590 O O . ILE A 1 78 ? -3.662 -2.136 -8.603 1.00 88.69 78 ILE A O 1
ATOM 594 N N . LEU A 1 79 ? -2.556 -3.356 -7.078 1.00 90.06 79 LEU A N 1
ATOM 595 C CA . LEU A 1 79 ? -1.378 -3.551 -7.923 1.00 90.06 79 LEU A CA 1
ATOM 596 C C . LEU A 1 79 ? -1.757 -4.237 -9.246 1.00 90.06 79 LEU A C 1
ATOM 598 O O . LEU A 1 79 ? -1.301 -3.803 -10.304 1.00 90.06 79 LEU A O 1
ATOM 602 N N . GLY A 1 80 ? -2.648 -5.236 -9.212 1.00 87.06 80 GLY A N 1
ATOM 603 C CA . GLY A 1 80 ? -3.175 -5.879 -10.419 1.00 87.06 80 GLY A CA 1
ATOM 604 C C . GLY A 1 80 ? -3.890 -4.905 -11.365 1.00 87.06 80 GLY A C 1
ATOM 605 O O . GLY A 1 80 ? -3.701 -4.972 -12.582 1.00 87.06 80 GLY A O 1
ATOM 606 N N . ARG A 1 81 ? -4.653 -3.948 -10.822 1.00 82.88 81 ARG A N 1
ATOM 607 C CA . ARG A 1 81 ? -5.339 -2.906 -11.608 1.00 82.88 81 ARG A CA 1
ATOM 608 C C . ARG A 1 81 ? -4.363 -1.871 -12.175 1.00 82.88 81 ARG A C 1
ATOM 610 O O . ARG A 1 81 ? -4.426 -1.581 -13.366 1.00 82.88 81 ARG A O 1
ATOM 617 N N . CYS A 1 82 ? -3.434 -1.363 -11.363 1.00 75.50 82 CYS A N 1
ATOM 618 C CA . CYS A 1 82 ? -2.459 -0.347 -11.778 1.00 75.50 82 CYS A CA 1
ATOM 619 C C . CYS A 1 82 ? -1.527 -0.850 -12.889 1.00 75.50 82 CYS A C 1
ATOM 621 O O . CYS A 1 82 ? -1.311 -0.153 -13.879 1.00 75.50 82 CYS A O 1
ATOM 623 N N . VAL A 1 83 ? -1.012 -2.079 -12.763 1.00 69.75 83 VAL A N 1
ATOM 624 C CA . VAL A 1 83 ? -0.126 -2.672 -13.780 1.00 69.75 83 VAL A CA 1
ATOM 625 C C . VAL A 1 83 ? -0.883 -2.918 -15.091 1.00 69.75 83 VAL A C 1
ATOM 627 O O . VAL A 1 83 ? -0.331 -2.704 -16.169 1.00 69.75 83 VAL A O 1
ATOM 630 N N . SER A 1 84 ? -2.162 -3.299 -15.016 1.00 65.25 84 SER A N 1
ATOM 631 C CA . SER A 1 84 ? -3.009 -3.487 -16.202 1.00 65.25 84 SER A CA 1
ATOM 632 C C . SER A 1 84 ? -3.330 -2.165 -16.914 1.00 65.25 84 SER A C 1
ATOM 634 O O . SER A 1 84 ? -3.396 -2.128 -18.141 1.00 65.25 84 SER A O 1
ATOM 636 N N . GLN A 1 85 ? -3.491 -1.065 -16.170 1.00 59.69 85 GLN A N 1
ATOM 637 C CA . GLN A 1 85 ? -3.730 0.267 -16.741 1.00 59.69 85 GLN A CA 1
ATOM 638 C C . GLN A 1 85 ? -2.482 0.851 -17.418 1.00 59.69 85 GLN A C 1
ATOM 640 O O . GLN A 1 85 ? -2.597 1.426 -18.499 1.00 59.69 85 GLN A O 1
ATOM 645 N N . GLN A 1 86 ? -1.284 0.638 -16.858 1.00 54.00 86 GLN A N 1
ATOM 646 C CA . GLN A 1 86 ? -0.031 1.021 -17.527 1.00 54.00 86 GLN A CA 1
ATOM 647 C C . GLN A 1 86 ? 0.223 0.228 -18.817 1.00 54.00 86 GLN A C 1
ATOM 649 O O . GLN A 1 86 ? 0.773 0.785 -19.763 1.00 54.00 86 GLN A O 1
ATOM 654 N N . ALA A 1 87 ? -0.199 -1.039 -18.889 1.00 55.03 87 ALA A N 1
ATOM 655 C CA . ALA A 1 87 ? -0.054 -1.855 -20.097 1.00 55.03 87 ALA A CA 1
ATOM 656 C C . ALA A 1 87 ? -0.997 -1.433 -21.241 1.00 55.03 87 ALA A C 1
ATOM 658 O O . ALA A 1 87 ? -0.683 -1.675 -22.403 1.00 55.03 87 ALA A O 1
ATOM 659 N N . ASN A 1 88 ? -2.128 -0.793 -20.922 1.00 47.44 88 ASN A N 1
ATOM 660 C CA . ASN A 1 88 ? -3.156 -0.422 -21.898 1.00 47.44 88 ASN A CA 1
ATOM 661 C C . ASN A 1 88 ? -3.221 1.079 -22.224 1.00 47.44 88 ASN A C 1
ATOM 663 O O . ASN A 1 88 ? -4.003 1.459 -23.087 1.00 47.44 88 ASN A O 1
ATOM 667 N N . GLY A 1 89 ? -2.429 1.942 -21.578 1.00 46.06 89 GLY A N 1
ATOM 668 C CA . GLY A 1 89 ? -2.377 3.373 -21.915 1.00 46.06 89 GLY A CA 1
ATOM 669 C C . GLY A 1 89 ? -3.686 4.146 -21.693 1.00 46.06 89 GLY A C 1
ATOM 670 O O . GLY A 1 89 ? -3.859 5.216 -22.270 1.00 46.06 89 GLY A O 1
ATOM 671 N N . VAL A 1 90 ? -4.608 3.634 -20.869 1.00 40.12 90 VAL A N 1
ATOM 672 C CA . VAL A 1 90 ? -5.905 4.276 -20.595 1.00 40.12 90 VAL A CA 1
ATOM 673 C C . VAL A 1 90 ? -5.974 4.724 -19.132 1.00 40.12 90 VAL A C 1
ATOM 675 O O . VAL A 1 90 ? -6.146 3.911 -18.225 1.00 40.12 90 VAL A O 1
ATOM 678 N N . LEU A 1 91 ? -5.866 6.038 -18.917 1.00 48.66 91 LEU A N 1
ATOM 679 C CA . LEU A 1 91 ? -6.569 6.745 -17.836 1.00 48.66 91 LEU A CA 1
ATOM 680 C C . LEU A 1 91 ? -8.012 6.972 -18.333 1.00 48.66 91 LEU A C 1
ATOM 682 O O . LEU A 1 91 ? -8.153 7.257 -19.525 1.00 48.66 91 LEU A O 1
ATOM 686 N N . PRO A 1 92 ? -9.074 6.844 -17.508 1.00 49.66 92 PRO A N 1
ATOM 687 C CA . PRO A 1 92 ? -9.172 7.470 -16.183 1.00 49.66 92 PRO A CA 1
ATOM 688 C C . PRO A 1 92 ? -9.835 6.596 -15.088 1.00 49.66 92 PRO A C 1
ATOM 690 O O . PRO A 1 92 ? -10.483 5.588 -15.357 1.00 49.66 92 PRO A O 1
ATOM 693 N N . LEU A 1 93 ? -9.714 7.021 -13.828 1.00 40.81 93 LEU A N 1
ATOM 694 C CA . LEU A 1 93 ? -10.765 6.801 -12.829 1.00 40.81 93 LEU A CA 1
ATOM 695 C C . LEU A 1 93 ? -11.503 8.134 -12.701 1.00 40.81 93 LEU A C 1
ATOM 697 O O . LEU A 1 93 ? -11.044 9.026 -11.990 1.00 40.81 93 LEU A O 1
ATOM 701 N N . GLU A 1 94 ? -12.593 8.283 -13.452 1.00 40.69 94 GLU A N 1
ATOM 702 C CA . GLU A 1 94 ? -13.610 9.274 -13.106 1.00 40.69 94 GLU A CA 1
ATOM 703 C C . GLU A 1 94 ? -14.317 8.796 -11.833 1.00 40.69 94 GLU A C 1
ATOM 705 O O . GLU A 1 94 ? -14.643 7.611 -11.697 1.00 40.69 94 GLU A O 1
ATOM 710 N N . ALA A 1 95 ? -14.462 9.723 -10.888 1.00 40.25 95 ALA A N 1
ATOM 711 C CA . ALA A 1 95 ? -15.354 9.622 -9.742 1.00 40.25 95 ALA A CA 1
ATOM 712 C C . ALA A 1 95 ? -16.684 10.294 -10.090 1.00 40.25 95 ALA A C 1
ATOM 714 O O . ALA A 1 95 ? -16.636 11.294 -10.844 1.00 40.25 95 ALA A O 1
#